Protein AF-A0A7V3U1K1-F1 (afdb_monomer_lite)

pLDDT: mean 90.63, std 15.49, range [38.78, 98.69]

Secondary structure (DSSP, 8-state):
---------------------PPTTEEEEEEEE-TTS-EEEEEEETTSPTT-EEEEEE-SSSEEEEEEE-TT--EEEEEESSSSEEEEE-SS-SB---HHHHHHHSEEEEEEEEEEEETTEEEEEEEEEEEEEEEEEEEEETTEEEEEEEEEEEEEETTT--EEEEEE-

Foldseek 3Di:
DDDDDDDDPPDDPPPPPPPDDDPVQKDWDDWDQDPLRKIKTKIDGPPDDDQWIKIWIAHPVGTAKIFIAGNQRFGQKIDGPPFQKIKGWDPPFPATRGNPCCVPVQKGWGWTKIFIDGNNHGDFIKIKTWMKGFPVDWDDDPHDTDTDIKIKMWIQTRNPRDIDIDIDD

Structure (mmCIF, N/CA/C/O backbone):
data_AF-A0A7V3U1K1-F1
#
_entry.id   AF-A0A7V3U1K1-F1
#
loop_
_atom_site.group_PDB
_atom_site.id
_atom_site.type_symbol
_atom_site.label_atom_id
_atom_site.label_alt_id
_atom_site.label_comp_id
_atom_site.label_asym_id
_atom_site.label_entity_id
_atom_site.label_seq_id
_atom_site.pdbx_PDB_ins_code
_atom_site.Cartn_x
_atom_site.Cartn_y
_atom_site.Cartn_z
_atom_site.occupancy
_atom_site.B_iso_or_equiv
_atom_site.auth_seq_id
_atom_site.auth_comp_id
_atom_site.auth_asym_id
_atom_site.auth_atom_id
_atom_site.pdbx_PDB_model_num
ATOM 1 N N . MET A 1 1 ? -48.336 -43.291 18.508 1.00 40.34 1 MET A N 1
ATOM 2 C CA . MET A 1 1 ? -47.000 -43.632 17.959 1.00 40.34 1 MET A CA 1
ATOM 3 C C . MET A 1 1 ? -45.994 -42.643 18.535 1.00 40.34 1 MET A C 1
ATOM 5 O O . MET A 1 1 ? -46.379 -41.496 18.721 1.00 40.34 1 MET A O 1
ATOM 9 N N . LYS A 1 2 ? -44.770 -43.060 18.890 1.00 38.78 2 LYS A N 1
ATOM 10 C CA . LYS A 1 2 ? -43.750 -42.158 19.462 1.00 38.78 2 LYS A CA 1
ATOM 11 C C . LYS A 1 2 ? -42.900 -41.563 18.334 1.00 38.78 2 LYS A C 1
ATOM 13 O O . LYS A 1 2 ? -42.153 -42.303 17.706 1.00 38.78 2 LYS A O 1
ATOM 18 N N . GLY A 1 3 ? -43.018 -40.260 18.084 1.00 41.84 3 GLY A N 1
ATOM 19 C CA . GLY A 1 3 ? -42.079 -39.529 17.228 1.00 41.84 3 GLY A CA 1
ATOM 20 C C . GLY A 1 3 ? -40.844 -39.126 18.033 1.00 41.84 3 GLY A C 1
ATOM 21 O O . GLY A 1 3 ? -40.988 -38.561 19.115 1.00 41.84 3 GLY A O 1
ATOM 22 N N . ILE A 1 4 ? -39.648 -39.436 17.533 1.00 48.19 4 ILE A N 1
ATOM 23 C CA . ILE A 1 4 ? -38.381 -39.016 18.146 1.00 48.19 4 ILE A CA 1
ATOM 24 C C . ILE A 1 4 ? -37.962 -37.695 17.500 1.00 48.19 4 ILE A C 1
ATOM 26 O O . ILE A 1 4 ? -37.770 -37.634 16.289 1.00 48.19 4 ILE A O 1
ATOM 30 N N . PHE A 1 5 ? -37.820 -36.646 18.309 1.00 48.56 5 PHE A N 1
ATOM 31 C CA . PHE A 1 5 ? -37.312 -35.351 17.859 1.00 48.56 5 PHE A CA 1
ATOM 32 C C . PHE A 1 5 ? -35.781 -35.359 17.962 1.00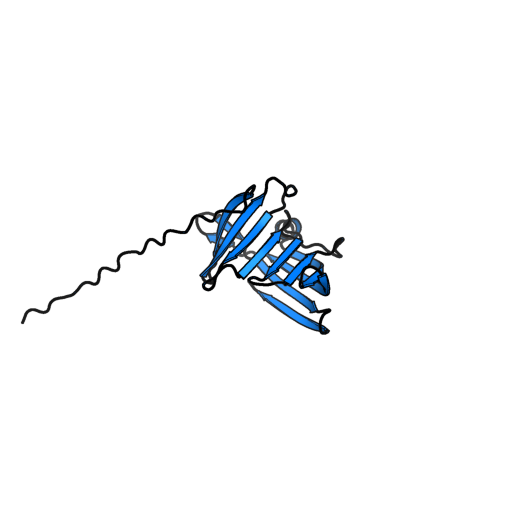 48.56 5 PHE A C 1
ATOM 34 O O . PHE A 1 5 ? -35.228 -35.321 19.060 1.00 48.56 5 PHE A O 1
ATOM 41 N N . ALA A 1 6 ? -35.091 -35.464 16.825 1.00 50.94 6 ALA A N 1
ATOM 42 C CA . ALA A 1 6 ? -33.632 -35.447 16.779 1.00 50.94 6 ALA A CA 1
ATOM 43 C C . ALA A 1 6 ? -33.123 -33.997 16.794 1.00 50.94 6 ALA A C 1
ATOM 45 O O . ALA A 1 6 ? -33.115 -33.321 15.766 1.00 50.94 6 ALA A O 1
ATOM 46 N N . ILE A 1 7 ? -32.705 -33.512 17.965 1.00 52.59 7 ILE A N 1
ATOM 47 C CA . ILE A 1 7 ? -32.052 -32.205 18.092 1.00 52.59 7 ILE A CA 1
ATOM 48 C C . ILE A 1 7 ? -30.616 -32.341 17.577 1.00 52.59 7 ILE A C 1
ATOM 50 O O . ILE A 1 7 ? -29.758 -32.908 18.253 1.00 52.59 7 ILE A O 1
ATOM 54 N N . PHE A 1 8 ? -30.351 -31.811 16.382 1.00 50.94 8 PHE A N 1
ATOM 55 C CA . PHE A 1 8 ? -28.986 -31.615 15.898 1.00 50.94 8 PHE A CA 1
ATOM 56 C C . PHE A 1 8 ? -28.330 -30.494 16.710 1.00 50.94 8 PHE A C 1
ATOM 58 O O . PHE A 1 8 ? -28.570 -29.310 16.475 1.00 50.94 8 PHE A O 1
ATOM 65 N N . ALA A 1 9 ? -27.505 -30.871 17.685 1.00 48.38 9 ALA A N 1
ATOM 66 C CA . ALA A 1 9 ? -26.643 -29.932 18.384 1.00 48.38 9 ALA A CA 1
ATOM 67 C C . ALA A 1 9 ? -25.526 -29.483 17.431 1.00 48.38 9 ALA A C 1
ATOM 69 O O . ALA A 1 9 ? -24.541 -30.195 17.236 1.00 48.38 9 ALA A O 1
ATOM 70 N N . ALA A 1 10 ? -25.689 -28.304 16.828 1.00 49.94 10 ALA A N 1
ATOM 71 C CA . ALA A 1 10 ? -24.614 -27.629 16.116 1.00 49.94 10 ALA A CA 1
ATOM 72 C C . ALA A 1 10 ? -23.541 -27.216 17.134 1.00 49.94 10 ALA A C 1
ATOM 74 O O . ALA A 1 10 ? -23.645 -26.173 17.780 1.00 49.94 10 ALA A O 1
ATOM 75 N N . ALA A 1 11 ? -22.536 -28.072 17.324 1.00 46.16 11 ALA A N 1
ATOM 76 C CA . ALA A 1 11 ? -21.375 -27.732 18.130 1.00 46.16 11 ALA A CA 1
ATOM 77 C C . ALA A 1 11 ? -20.672 -26.523 17.487 1.00 46.16 11 ALA A C 1
ATOM 79 O O . ALA A 1 11 ? -20.412 -26.563 16.279 1.00 46.16 11 ALA A O 1
ATOM 80 N N . PRO A 1 12 ? -20.359 -25.457 18.245 1.00 47.84 12 PRO A N 1
ATOM 81 C CA . PRO A 1 12 ? -19.586 -24.356 17.703 1.00 47.84 12 PRO A CA 1
ATOM 82 C C . PRO A 1 12 ? -18.192 -24.880 17.364 1.00 47.84 12 PRO A C 1
ATOM 84 O O . PRO A 1 12 ? -17.404 -25.207 18.253 1.00 47.84 12 PRO A O 1
ATOM 87 N N . PHE A 1 13 ? -17.881 -24.952 16.069 1.00 45.44 13 PHE A N 1
ATOM 88 C CA . PHE A 1 13 ? -16.500 -25.034 15.621 1.00 45.44 13 PHE A CA 1
ATOM 89 C C . PHE A 1 13 ? -15.831 -23.715 16.001 1.00 45.44 13 PHE A C 1
ATOM 91 O O . PHE A 1 13 ? -15.890 -22.735 15.262 1.00 45.44 13 PHE A O 1
ATOM 98 N N . ALA A 1 14 ? -15.214 -23.695 17.182 1.00 44.88 14 ALA A N 1
ATOM 99 C CA . ALA A 1 14 ? -14.223 -22.696 17.528 1.00 44.88 14 ALA A CA 1
ATOM 100 C C . ALA A 1 14 ? -13.061 -22.872 16.546 1.00 44.88 14 ALA A C 1
ATOM 102 O O . ALA A 1 14 ? -12.189 -23.717 16.747 1.00 44.88 14 ALA A O 1
ATOM 103 N N . ALA A 1 15 ? -13.108 -22.126 15.441 1.00 44.12 15 ALA A N 1
ATOM 104 C CA . ALA A 1 15 ? -12.024 -22.070 14.483 1.00 44.12 15 ALA A CA 1
ATOM 105 C C . ALA A 1 15 ? -10.784 -21.586 15.236 1.00 44.12 15 ALA A C 1
ATOM 107 O O . ALA A 1 15 ? -10.715 -20.437 15.672 1.00 44.12 15 ALA A O 1
ATOM 108 N N . THR A 1 16 ? -9.823 -22.484 15.442 1.00 41.56 16 THR A N 1
ATOM 109 C CA . THR A 1 16 ? -8.529 -22.130 16.012 1.00 41.56 16 THR A CA 1
ATOM 110 C C . THR A 1 16 ? -7.811 -21.275 14.983 1.00 41.56 16 THR A C 1
ATOM 112 O O . THR A 1 16 ? -7.177 -21.816 14.075 1.00 41.56 16 THR A O 1
ATOM 115 N N . ALA A 1 17 ? -7.961 -19.953 15.095 1.00 49.72 17 ALA A N 1
ATOM 116 C CA . ALA A 1 17 ? -7.219 -18.998 14.291 1.00 49.72 17 ALA A CA 1
ATOM 117 C C . ALA A 1 17 ? -5.732 -19.348 14.406 1.00 49.72 17 ALA A C 1
ATOM 119 O O . ALA A 1 17 ? -5.156 -19.305 15.496 1.00 49.72 17 ALA A O 1
ATOM 120 N N . GLY A 1 18 ? -5.139 -19.788 13.294 1.00 57.31 18 GLY A N 1
ATOM 121 C CA . GLY A 1 18 ? -3.729 -20.142 13.265 1.00 57.31 18 GLY A CA 1
ATOM 122 C C . GLY A 1 18 ? -2.919 -18.903 13.612 1.00 57.31 18 GLY A C 1
ATOM 123 O O . GLY A 1 18 ? -3.083 -17.871 12.966 1.00 57.31 18 GLY A O 1
ATOM 124 N N . THR A 1 19 ? -2.071 -18.987 14.636 1.00 72.50 19 THR A N 1
ATOM 125 C CA . THR A 1 19 ? -1.201 -17.874 15.023 1.00 72.50 19 THR A CA 1
ATOM 126 C C . THR A 1 19 ? -0.270 -17.552 13.862 1.00 72.50 19 THR A C 1
ATOM 128 O O . THR A 1 19 ? 0.676 -18.302 13.596 1.00 72.50 19 THR A O 1
ATOM 131 N N . PHE A 1 20 ? -0.553 -16.455 13.160 1.00 86.50 20 PHE A N 1
ATOM 132 C CA . PHE A 1 20 ? 0.291 -15.969 12.082 1.00 86.50 20 PHE A CA 1
ATOM 133 C C . PHE A 1 20 ? 1.701 -15.740 12.628 1.00 86.50 20 PHE A C 1
ATOM 135 O O . PHE A 1 20 ? 1.905 -14.985 13.577 1.00 86.50 20 PHE A O 1
ATOM 142 N N . THR A 1 21 ? 2.668 -16.453 12.054 1.00 91.31 21 THR A N 1
ATOM 143 C CA . THR A 1 21 ? 4.081 -16.276 12.379 1.00 91.31 21 THR A CA 1
ATOM 144 C C . THR A 1 21 ? 4.674 -15.365 11.308 1.00 91.31 21 THR A C 1
ATOM 146 O O . THR A 1 21 ? 4.794 -15.816 10.166 1.00 91.31 21 THR A O 1
ATOM 149 N N . PRO A 1 22 ? 5.017 -14.105 11.627 1.00 94.00 22 PRO A N 1
ATOM 150 C CA . PRO A 1 22 ? 5.664 -13.216 10.670 1.00 94.00 22 PRO A CA 1
ATOM 151 C C . PRO A 1 22 ? 7.096 -13.704 10.363 1.00 94.00 22 PRO A C 1
ATOM 153 O O . PRO A 1 22 ? 7.598 -14.623 11.025 1.00 94.00 22 PRO A O 1
ATOM 156 N N . PRO A 1 23 ? 7.794 -13.109 9.377 1.00 95.19 23 PRO A N 1
ATOM 157 C CA . PRO A 1 23 ? 9.175 -13.472 9.077 1.00 95.19 23 PRO A CA 1
ATOM 158 C C . PRO A 1 23 ? 10.108 -13.326 10.293 1.00 95.19 23 PRO A C 1
ATOM 160 O O . PRO A 1 23 ? 9.864 -12.554 11.222 1.00 95.19 23 PRO A O 1
ATOM 163 N N . LYS A 1 24 ? 11.214 -14.079 10.307 1.00 96.19 24 LYS A N 1
ATOM 164 C CA . LYS A 1 24 ? 12.190 -14.023 11.407 1.00 96.19 24 LYS A CA 1
ATOM 165 C C . LYS A 1 24 ? 12.800 -12.617 11.496 1.00 96.19 24 LYS A C 1
ATOM 167 O O . LYS A 1 24 ? 13.473 -12.199 10.565 1.00 96.19 24 LYS A O 1
ATOM 172 N N . GLY A 1 25 ? 12.650 -11.970 12.653 1.00 96.44 25 GLY A N 1
ATOM 173 C CA . GLY A 1 25 ? 13.054 -10.573 12.880 1.00 96.44 25 GLY A CA 1
ATOM 174 C C . GLY A 1 25 ? 11.867 -9.607 12.942 1.00 96.44 25 GLY A C 1
ATOM 175 O O . GLY A 1 25 ? 12.043 -8.446 13.302 1.00 96.44 25 GLY A O 1
ATOM 176 N N . CYS A 1 26 ? 10.660 -10.098 12.654 1.00 97.88 26 CYS A N 1
ATOM 177 C CA . CYS A 1 26 ? 9.436 -9.314 12.602 1.00 97.88 26 CYS A CA 1
ATOM 178 C C . CYS A 1 26 ? 8.464 -9.646 13.742 1.00 97.88 26 CYS A C 1
ATOM 180 O O . CYS A 1 26 ? 8.484 -10.745 14.299 1.00 97.88 26 CYS A O 1
ATOM 182 N N . THR A 1 27 ? 7.599 -8.688 14.079 1.00 97.06 27 THR A N 1
ATOM 183 C CA . THR A 1 27 ? 6.598 -8.784 15.151 1.00 97.06 27 THR A CA 1
ATOM 184 C C . THR A 1 27 ? 5.225 -8.405 14.609 1.00 97.06 27 THR A C 1
ATOM 186 O O . THR A 1 27 ? 5.019 -7.276 14.167 1.00 97.06 27 THR A O 1
ATOM 189 N N . ALA A 1 28 ? 4.280 -9.346 14.642 1.00 96.56 28 ALA A N 1
ATOM 190 C CA . ALA A 1 28 ? 2.891 -9.088 14.276 1.00 96.56 28 ALA A CA 1
ATOM 191 C C . ALA A 1 28 ? 2.188 -8.302 15.391 1.00 96.56 28 ALA A C 1
ATOM 193 O O . ALA A 1 28 ? 2.361 -8.622 16.569 1.00 96.56 28 ALA A O 1
ATOM 194 N N . TYR A 1 29 ? 1.410 -7.284 15.018 1.00 94.38 29 TYR A N 1
ATOM 195 C CA . TYR A 1 29 ? 0.761 -6.368 15.966 1.00 94.38 29 TYR A CA 1
ATOM 196 C C . TYR A 1 29 ? -0.758 -6.246 15.780 1.00 94.38 29 TYR A C 1
ATOM 198 O O . TYR A 1 29 ? -1.446 -5.852 16.720 1.00 94.38 29 TYR A O 1
ATOM 206 N N . LEU A 1 30 ? -1.292 -6.595 14.605 1.00 92.06 30 LEU A N 1
ATOM 207 C CA . LEU A 1 30 ? -2.721 -6.517 14.301 1.00 92.06 30 LEU A CA 1
ATOM 208 C C . LEU A 1 30 ? -3.144 -7.641 13.346 1.00 92.06 30 LEU A C 1
ATOM 210 O O . LEU A 1 30 ? -2.436 -7.964 12.393 1.00 92.06 30 LEU A O 1
ATOM 214 N N . THR A 1 31 ? -4.338 -8.183 13.583 1.00 93.06 31 THR A N 1
ATOM 215 C CA . THR A 1 31 ? -5.073 -9.037 12.645 1.00 93.06 31 THR A CA 1
ATOM 216 C C . THR A 1 31 ? -6.435 -8.397 12.390 1.00 93.06 31 THR A C 1
ATOM 218 O O . THR A 1 31 ? -7.152 -8.103 13.345 1.00 93.06 31 THR A O 1
ATOM 221 N N . VAL A 1 32 ? -6.814 -8.213 11.126 1.00 91.25 32 VAL A N 1
ATOM 222 C CA . VAL A 1 32 ? -8.112 -7.653 10.719 1.00 91.25 32 VAL A CA 1
ATOM 223 C C . VAL A 1 32 ? -8.938 -8.735 10.027 1.00 91.25 32 VAL A C 1
ATOM 225 O O . VAL A 1 32 ? -8.464 -9.380 9.097 1.00 91.25 32 VAL A O 1
ATOM 228 N N . GLN A 1 33 ? -10.189 -8.931 10.453 1.00 90.12 33 GLN A N 1
ATOM 229 C CA . GLN A 1 33 ? -11.165 -9.757 9.734 1.00 90.12 33 GLN A CA 1
ATOM 230 C C . GLN A 1 33 ? -12.042 -8.848 8.871 1.00 90.12 33 GLN A C 1
ATOM 232 O O . GLN A 1 33 ? -12.911 -8.142 9.380 1.00 90.12 33 GLN A O 1
ATOM 237 N N . LEU A 1 34 ? -11.841 -8.882 7.556 1.00 88.69 34 LEU A N 1
ATOM 238 C CA . LEU A 1 34 ? -12.619 -8.091 6.612 1.00 88.69 34 LEU A CA 1
ATOM 239 C C . LEU A 1 34 ? -13.993 -8.736 6.383 1.00 88.69 34 LEU A C 1
ATOM 241 O O . LEU A 1 34 ? -14.140 -9.962 6.392 1.00 88.69 34 LEU A O 1
ATOM 245 N N . SER A 1 35 ? -14.991 -7.901 6.084 1.00 85.38 35 SER A N 1
ATOM 246 C CA . SER A 1 35 ? -16.364 -8.310 5.736 1.00 85.38 35 SER A CA 1
ATOM 247 C C . SER A 1 35 ? -16.445 -9.230 4.509 1.00 85.38 35 SER A C 1
ATOM 249 O O . SER A 1 35 ? -17.379 -10.017 4.386 1.00 85.38 35 SER A 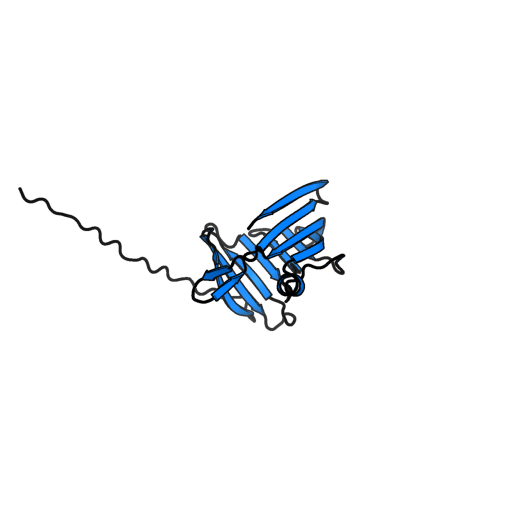O 1
ATOM 251 N N . SER A 1 36 ? -15.438 -9.178 3.633 1.00 86.19 36 SER A N 1
ATOM 252 C CA . SER A 1 36 ? -15.273 -10.021 2.437 1.00 86.19 36 SER A CA 1
ATOM 253 C C . SER A 1 36 ? -14.741 -11.436 2.730 1.00 86.19 36 SER A C 1
ATOM 255 O O . SER A 1 36 ? -14.247 -12.102 1.825 1.00 86.19 36 SER A O 1
ATOM 257 N N . CYS A 1 37 ? -14.804 -11.895 3.987 1.00 90.44 37 CYS A N 1
ATOM 258 C CA . CYS A 1 37 ? -14.209 -13.152 4.467 1.00 90.44 37 CYS A CA 1
ATOM 259 C C . CYS A 1 37 ? -12.685 -13.267 4.251 1.00 90.44 37 CYS A C 1
ATOM 261 O O . CYS A 1 37 ? -12.135 -14.364 4.326 1.00 90.44 37 CYS A O 1
ATOM 263 N N . ARG A 1 38 ? -11.998 -12.137 4.040 1.00 94.06 38 ARG A N 1
ATOM 264 C CA . ARG A 1 38 ? -10.532 -12.038 3.982 1.00 94.06 38 ARG A CA 1
ATOM 265 C C . ARG A 1 38 ? -9.959 -11.695 5.356 1.00 94.06 38 ARG A C 1
ATOM 267 O O . ARG A 1 38 ? -10.627 -11.034 6.149 1.00 94.06 38 ARG A O 1
ATOM 274 N N . VAL A 1 39 ? -8.734 -12.122 5.628 1.00 95.25 39 VAL A N 1
ATOM 275 C CA . VAL A 1 39 ? -7.981 -11.788 6.843 1.00 95.25 39 VAL A CA 1
ATOM 276 C C . VAL A 1 39 ? -6.727 -11.030 6.445 1.00 95.25 39 VAL A C 1
ATOM 278 O O . VAL A 1 39 ? -5.984 -11.498 5.588 1.00 95.25 39 VAL A O 1
ATOM 281 N N . GLU A 1 40 ? -6.465 -9.899 7.090 1.00 95.81 40 GLU A N 1
ATOM 282 C CA . GLU A 1 40 ? -5.211 -9.161 6.943 1.00 95.81 40 GLU A CA 1
ATOM 283 C C . GLU A 1 40 ? -4.359 -9.291 8.205 1.00 95.81 40 GLU A C 1
ATOM 285 O O . GLU A 1 40 ? -4.855 -9.225 9.331 1.00 95.81 40 GLU A O 1
ATOM 290 N N . GLN A 1 41 ? -3.071 -9.558 8.004 1.00 96.94 41 GLN A N 1
ATOM 291 C CA . GLN A 1 41 ? -2.072 -9.716 9.059 1.00 96.94 41 GLN A CA 1
ATOM 292 C C . GLN A 1 41 ? -1.040 -8.604 8.926 1.00 96.94 41 GLN A C 1
ATOM 294 O O . GLN A 1 41 ? -0.436 -8.481 7.861 1.00 96.94 41 GLN A O 1
ATOM 299 N N . HIS A 1 42 ? -0.813 -7.834 9.992 1.00 97.00 42 HIS A N 1
ATOM 300 C CA . HIS A 1 42 ? 0.115 -6.703 9.977 1.00 97.00 42 HIS A CA 1
ATOM 301 C C . HIS A 1 42 ? 1.295 -6.916 10.926 1.00 97.00 42 HIS A C 1
ATOM 303 O O . HIS A 1 42 ? 1.122 -7.358 12.070 1.00 97.00 42 HIS A O 1
ATOM 309 N N . TRP A 1 43 ? 2.499 -6.578 10.462 1.00 98.12 43 TRP A N 1
ATOM 310 C CA . TRP A 1 43 ? 3.735 -6.681 11.240 1.00 98.12 43 TRP A CA 1
ATOM 311 C C . TRP A 1 43 ? 4.738 -5.577 10.896 1.00 98.12 43 TRP A C 1
ATOM 313 O O . TRP A 1 43 ? 4.698 -4.994 9.817 1.00 98.12 43 TRP A O 1
ATOM 323 N N . THR A 1 44 ? 5.674 -5.332 11.809 1.00 98.31 44 THR A N 1
ATOM 324 C CA . THR A 1 44 ? 6.901 -4.553 11.565 1.00 98.31 44 THR A CA 1
ATOM 325 C C . THR A 1 44 ? 8.117 -5.474 11.663 1.00 98.31 44 THR A C 1
ATOM 327 O O . THR A 1 44 ? 8.031 -6.532 12.299 1.00 98.31 44 THR A O 1
ATOM 330 N N . CYS A 1 45 ? 9.250 -5.110 11.057 1.00 98.19 45 CYS A N 1
ATOM 331 C CA . CYS A 1 45 ? 10.511 -5.844 11.196 1.00 98.19 45 CYS A CA 1
ATOM 332 C C . CYS A 1 45 ? 11.603 -4.975 11.826 1.00 98.19 45 CYS A C 1
ATOM 334 O O . CYS A 1 45 ? 11.652 -3.771 11.616 1.00 98.19 45 CYS A O 1
ATOM 336 N N . ALA A 1 46 ? 12.480 -5.589 12.626 1.00 97.62 46 ALA A N 1
ATOM 337 C CA . ALA A 1 46 ? 13.502 -4.866 13.390 1.00 97.62 46 ALA A CA 1
ATOM 338 C C . ALA A 1 46 ? 14.646 -4.281 12.535 1.00 97.62 46 ALA A C 1
ATOM 340 O O . ALA A 1 46 ? 15.419 -3.470 13.044 1.00 97.62 46 ALA A O 1
ATOM 341 N N . ASP A 1 47 ? 14.754 -4.709 11.274 1.00 97.19 47 ASP A N 1
ATOM 342 C CA . ASP A 1 47 ? 15.740 -4.235 10.297 1.00 97.19 47 ASP A CA 1
ATOM 343 C C . ASP A 1 47 ? 15.140 -3.218 9.289 1.00 97.19 47 ASP A C 1
ATOM 345 O O . ASP A 1 47 ? 15.887 -2.663 8.480 1.00 97.19 47 ASP A O 1
ATOM 349 N N . ASP A 1 48 ? 13.823 -2.958 9.343 1.00 97.81 48 ASP A N 1
ATOM 350 C CA . ASP A 1 48 ? 13.120 -1.997 8.474 1.00 97.81 48 ASP A CA 1
ATOM 351 C C . ASP A 1 48 ? 13.158 -0.563 9.073 1.00 97.81 48 ASP A C 1
ATOM 353 O O . ASP A 1 48 ? 13.328 -0.400 10.289 1.00 97.81 48 ASP A O 1
ATOM 357 N N . PRO A 1 49 ? 13.006 0.505 8.262 1.00 97.81 49 PRO A N 1
ATOM 358 C CA . PRO A 1 49 ? 12.944 1.891 8.743 1.00 97.81 49 PRO A CA 1
ATOM 359 C C . PRO A 1 49 ? 11.783 2.192 9.712 1.00 97.81 49 PRO A C 1
ATOM 361 O O . PRO A 1 49 ? 10.724 1.569 9.686 1.00 97.81 49 PRO A O 1
ATOM 364 N N . GLU A 1 50 ? 11.952 3.207 10.568 1.00 96.94 50 GLU A N 1
ATOM 365 C CA . GLU A 1 50 ? 10.945 3.560 11.579 1.00 96.94 50 GLU A CA 1
ATOM 366 C C . GLU A 1 50 ? 9.631 4.062 10.950 1.00 96.94 50 GLU A C 1
ATOM 368 O O . GLU A 1 50 ? 9.585 5.100 10.284 1.00 96.94 50 GLU A O 1
ATOM 373 N N . GLY A 1 51 ? 8.548 3.327 11.215 1.00 96.25 51 GLY A N 1
ATOM 374 C CA . GLY A 1 51 ? 7.214 3.566 10.658 1.00 96.25 51 GLY A CA 1
ATOM 375 C C . GLY A 1 51 ? 6.894 2.723 9.420 1.00 96.25 51 GLY A C 1
ATOM 376 O O . GLY A 1 51 ? 5.731 2.683 9.018 1.00 96.25 51 GLY A O 1
ATOM 377 N N . GLU A 1 52 ? 7.876 2.022 8.848 1.00 98.38 52 GLU A N 1
ATOM 378 C CA . GLU A 1 52 ? 7.625 1.042 7.792 1.00 98.38 52 GLU A CA 1
ATOM 379 C C . GLU A 1 52 ? 7.048 -0.256 8.380 1.00 98.38 52 GLU A C 1
ATOM 381 O O . GLU A 1 52 ? 7.409 -0.712 9.472 1.00 98.38 52 GLU A O 1
ATOM 386 N N . HIS A 1 53 ? 6.049 -0.801 7.691 1.00 98.31 53 HIS A N 1
ATOM 387 C CA . HIS A 1 53 ? 5.256 -1.937 8.133 1.00 98.31 53 HIS A CA 1
ATOM 388 C C . HIS A 1 53 ? 4.693 -2.714 6.940 1.00 98.31 53 HIS A C 1
ATOM 390 O O . HIS A 1 53 ? 4.632 -2.230 5.811 1.00 98.31 53 HIS A O 1
ATOM 396 N N . TRP A 1 54 ? 4.266 -3.945 7.193 1.00 98.44 54 TRP A N 1
ATOM 397 C CA . TRP A 1 54 ? 3.789 -4.865 6.168 1.00 98.44 54 TRP A CA 1
ATOM 398 C C . TRP A 1 54 ? 2.356 -5.307 6.441 1.00 98.44 54 TRP A C 1
ATOM 400 O O . TRP A 1 54 ? 1.947 -5.421 7.599 1.00 98.44 54 TRP A O 1
ATOM 410 N N . ALA A 1 55 ? 1.625 -5.625 5.372 1.00 97.94 55 ALA A N 1
ATOM 411 C CA . ALA A 1 55 ? 0.307 -6.249 5.425 1.00 97.94 55 ALA A CA 1
ATOM 412 C C . ALA A 1 55 ? 0.239 -7.460 4.479 1.00 97.94 55 ALA A C 1
ATOM 414 O O . ALA A 1 55 ? 0.690 -7.381 3.336 1.00 97.94 55 ALA A O 1
ATOM 415 N N . LEU A 1 56 ? -0.341 -8.573 4.937 1.00 97.88 56 LEU A N 1
ATOM 416 C CA . LEU A 1 56 ? -0.640 -9.754 4.117 1.00 97.88 56 LEU A CA 1
ATOM 417 C C . LEU A 1 56 ? -2.143 -10.022 4.110 1.00 97.88 56 LEU A C 1
ATOM 419 O O . LEU A 1 56 ? -2.688 -10.451 5.129 1.00 97.88 56 LEU A O 1
ATOM 423 N N . THR A 1 57 ? -2.782 -9.833 2.959 1.00 97.19 57 THR A N 1
ATOM 424 C CA . THR A 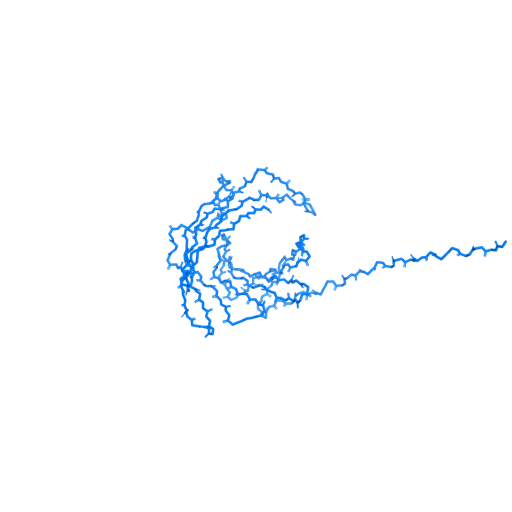1 57 ? -4.164 -10.247 2.711 1.00 97.19 57 THR A CA 1
ATOM 425 C C . THR A 1 57 ? -4.209 -11.742 2.397 1.00 97.19 57 THR A C 1
ATOM 427 O O . THR A 1 57 ? -3.494 -12.242 1.523 1.00 97.19 57 THR A O 1
ATOM 430 N N . ILE A 1 58 ? -5.076 -12.455 3.113 1.00 95.88 58 ILE A N 1
ATOM 431 C CA . ILE A 1 58 ? -5.347 -13.886 2.978 1.00 95.88 58 ILE A CA 1
ATOM 432 C C . ILE A 1 58 ? -6.843 -14.064 2.702 1.00 95.88 58 ILE A C 1
ATOM 434 O O . ILE A 1 58 ? -7.678 -13.488 3.399 1.00 95.88 58 ILE A O 1
ATOM 438 N N . ASP A 1 59 ? -7.190 -14.870 1.706 1.00 94.06 59 ASP A N 1
ATOM 439 C CA . ASP A 1 59 ? -8.564 -15.240 1.364 1.00 94.06 59 ASP A CA 1
ATOM 440 C C . ASP A 1 59 ? -8.786 -16.765 1.448 1.00 94.06 59 ASP A C 1
ATOM 442 O O . ASP A 1 59 ? -8.081 -17.469 2.175 1.00 94.06 59 ASP A O 1
ATOM 446 N N . ALA A 1 60 ? -9.822 -17.273 0.774 1.00 92.06 60 ALA A N 1
ATOM 447 C CA . ALA A 1 60 ? -10.200 -18.683 0.808 1.00 92.06 60 ALA A CA 1
ATOM 448 C C . ALA A 1 60 ? -9.220 -19.614 0.067 1.00 92.06 60 ALA A C 1
ATOM 450 O O . ALA A 1 60 ? -9.140 -20.790 0.424 1.00 92.06 60 ALA A O 1
ATOM 451 N N . ASP A 1 61 ? -8.485 -19.106 -0.929 1.00 92.12 61 ASP A N 1
ATOM 452 C CA . ASP A 1 61 ? -7.504 -19.874 -1.706 1.00 92.12 61 ASP A CA 1
ATOM 453 C C . ASP A 1 61 ? -6.078 -19.720 -1.140 1.00 92.12 61 ASP A C 1
ATOM 455 O O . ASP A 1 61 ? -5.239 -20.610 -1.309 1.00 92.12 61 ASP A O 1
ATOM 459 N N . GLY A 1 62 ? -5.804 -18.635 -0.405 1.00 92.81 62 GLY A N 1
ATOM 460 C CA . GLY A 1 62 ? -4.581 -18.466 0.382 1.00 92.81 62 GLY A CA 1
ATOM 461 C C . GLY A 1 62 ? -4.124 -17.010 0.505 1.00 92.81 62 GLY A C 1
ATOM 462 O O . GLY A 1 62 ? -4.938 -16.093 0.424 1.00 92.81 62 GLY A O 1
ATOM 463 N N . PRO A 1 63 ? -2.821 -16.762 0.734 1.00 94.94 63 PRO A N 1
ATOM 464 C CA . PRO A 1 63 ? -2.255 -15.418 0.673 1.00 94.94 63 PRO A CA 1
ATOM 465 C C . PRO A 1 63 ? -2.311 -14.877 -0.762 1.00 94.94 63 PRO A C 1
ATOM 467 O O . PRO A 1 63 ? -1.705 -15.469 -1.658 1.00 94.94 63 PRO A O 1
ATOM 470 N N . SER A 1 64 ? -3.008 -13.758 -0.969 1.00 96.12 64 SER A N 1
ATOM 471 C CA . SER A 1 64 ? -3.287 -13.194 -2.300 1.00 96.12 64 SER A CA 1
ATOM 472 C C . SER A 1 64 ? -2.751 -11.777 -2.524 1.00 96.12 64 SER A C 1
ATOM 474 O O . SER A 1 64 ? -2.622 -11.344 -3.672 1.00 96.12 64 SER A O 1
ATOM 476 N N . TYR A 1 65 ? -2.347 -11.065 -1.467 1.00 96.94 65 TYR A N 1
ATOM 477 C CA . TYR A 1 65 ? -1.687 -9.763 -1.598 1.00 96.94 65 TYR A CA 1
ATOM 478 C C . TYR A 1 65 ? -0.715 -9.495 -0.447 1.00 96.94 65 TYR A C 1
ATOM 480 O O . TYR A 1 65 ? -1.053 -9.726 0.710 1.00 96.94 65 TYR A O 1
ATOM 488 N N . LEU A 1 66 ? 0.480 -8.995 -0.758 1.00 97.88 66 LEU A N 1
ATOM 489 C CA . LEU A 1 66 ? 1.485 -8.541 0.206 1.00 97.88 66 LEU A CA 1
ATOM 490 C C . LEU A 1 66 ? 1.813 -7.071 -0.070 1.00 97.88 66 LEU A C 1
ATOM 492 O O . LEU A 1 66 ? 2.093 -6.712 -1.214 1.00 97.88 66 LEU A O 1
ATOM 496 N N . GLN A 1 67 ? 1.811 -6.238 0.966 1.00 98.25 67 GLN A N 1
ATOM 497 C CA . GLN A 1 67 ? 2.115 -4.809 0.875 1.00 98.25 67 GLN A CA 1
ATOM 498 C C . GLN A 1 67 ? 3.242 -4.426 1.830 1.00 98.25 67 GLN A C 1
ATOM 500 O O . GLN A 1 67 ? 3.295 -4.938 2.950 1.00 98.25 67 GLN A O 1
ATOM 505 N N . HIS A 1 68 ? 4.086 -3.493 1.394 1.00 98.50 68 HIS A N 1
ATOM 506 C CA . HIS A 1 68 ? 5.022 -2.743 2.225 1.00 98.50 68 HIS A CA 1
ATOM 507 C C . HIS A 1 68 ? 4.598 -1.272 2.236 1.00 98.50 68 HIS A C 1
ATOM 509 O O . HIS A 1 68 ? 4.355 -0.685 1.176 1.00 98.50 68 HIS A O 1
ATOM 515 N N . LEU A 1 69 ? 4.470 -0.708 3.432 1.00 98.38 69 LEU A N 1
ATOM 516 C CA . LEU A 1 69 ? 3.760 0.533 3.722 1.00 98.38 69 LEU A CA 1
ATOM 517 C C . LEU A 1 69 ? 4.612 1.411 4.639 1.00 98.38 69 LEU A C 1
ATOM 519 O O . LEU A 1 69 ? 5.241 0.892 5.557 1.00 98.38 69 LEU A O 1
ATOM 523 N N . ASP A 1 70 ? 4.605 2.729 4.441 1.00 97.88 70 ASP A N 1
ATOM 524 C CA . ASP A 1 70 ? 5.220 3.668 5.391 1.00 97.88 70 ASP A CA 1
ATOM 525 C C . ASP A 1 70 ? 4.215 4.200 6.431 1.00 97.88 70 ASP A C 1
ATOM 527 O O . ASP A 1 70 ? 3.051 3.794 6.465 1.00 97.88 70 ASP A O 1
ATOM 531 N N . ARG A 1 71 ? 4.653 5.126 7.297 1.00 97.12 71 ARG A N 1
ATOM 532 C CA . ARG A 1 71 ? 3.814 5.672 8.379 1.00 97.12 71 ARG A CA 1
ATOM 533 C C . ARG A 1 71 ? 2.582 6.449 7.885 1.00 97.12 71 ARG A C 1
ATOM 535 O O . ARG A 1 71 ? 1.611 6.553 8.627 1.00 97.12 71 ARG A O 1
ATOM 542 N N . GLU A 1 72 ? 2.623 6.994 6.666 1.00 97.25 72 GLU A N 1
ATOM 543 C CA . GLU A 1 72 ? 1.490 7.689 6.036 1.00 97.25 72 GLU A CA 1
ATOM 544 C C . GLU A 1 72 ? 0.636 6.721 5.188 1.00 97.25 72 GLU A C 1
ATOM 546 O O . GLU A 1 72 ? -0.270 7.155 4.478 1.00 97.25 72 GLU A O 1
ATOM 551 N N . PHE A 1 73 ? 0.914 5.411 5.273 1.00 95.12 73 PHE A N 1
ATOM 552 C CA . PHE A 1 73 ? 0.331 4.323 4.481 1.00 95.12 73 PHE A CA 1
ATOM 553 C C . PHE A 1 73 ? 0.642 4.396 2.973 1.00 95.12 73 PHE A C 1
ATOM 555 O O . PHE A 1 73 ? -0.076 3.810 2.159 1.00 95.12 73 PHE A O 1
ATOM 562 N N . ARG A 1 74 ? 1.739 5.058 2.570 1.00 97.19 74 ARG A N 1
ATOM 563 C CA . ARG A 1 74 ? 2.188 5.072 1.165 1.00 97.19 74 ARG A CA 1
ATOM 564 C C . ARG A 1 74 ? 2.637 3.685 0.722 1.00 97.19 74 ARG A C 1
ATOM 566 O O . ARG A 1 74 ? 3.379 3.004 1.429 1.00 97.19 74 ARG A O 1
ATOM 573 N N . TRP A 1 75 ? 2.212 3.270 -0.470 1.00 95.62 75 TRP A N 1
ATOM 574 C CA . TRP A 1 75 ? 2.457 1.928 -1.008 1.00 95.62 75 TRP A CA 1
ATOM 575 C C . TRP A 1 75 ? 3.877 1.771 -1.572 1.00 95.62 75 TRP A C 1
ATOM 577 O O . TRP A 1 75 ? 4.068 1.778 -2.790 1.00 95.62 75 TRP A O 1
ATOM 587 N N . LEU A 1 76 ? 4.870 1.615 -0.690 1.00 98.12 76 LEU A N 1
ATOM 588 C CA . LEU A 1 76 ? 6.283 1.427 -1.047 1.00 98.12 76 LEU A CA 1
ATOM 589 C C . LEU A 1 76 ? 6.482 0.222 -1.981 1.00 98.12 76 LEU A C 1
ATOM 591 O O . LEU A 1 76 ? 7.150 0.334 -3.011 1.00 98.12 76 LEU A O 1
ATOM 595 N N . GLU A 1 77 ? 5.857 -0.912 -1.649 1.00 97.94 77 GLU A N 1
ATOM 596 C CA . GLU A 1 77 ? 5.774 -2.094 -2.509 1.00 97.94 77 GLU A CA 1
ATOM 597 C C . GLU A 1 77 ? 4.375 -2.727 -2.438 1.00 97.94 77 GLU A C 1
ATOM 599 O O . GLU A 1 77 ? 3.829 -2.918 -1.356 1.00 97.94 77 GLU A O 1
ATOM 604 N N . ASN A 1 78 ? 3.823 -3.126 -3.585 1.00 96.50 78 ASN A N 1
ATOM 605 C CA . ASN A 1 78 ? 2.645 -3.991 -3.680 1.00 96.50 78 ASN A CA 1
ATOM 606 C C . ASN A 1 78 ? 2.992 -5.257 -4.484 1.00 96.50 78 ASN A C 1
ATOM 608 O O . ASN A 1 78 ? 3.421 -5.170 -5.637 1.00 96.50 78 ASN A O 1
ATOM 612 N N . SER A 1 79 ? 2.754 -6.433 -3.909 1.00 97.50 79 SER A N 1
ATOM 613 C CA . SER A 1 79 ? 3.050 -7.748 -4.489 1.00 97.50 79 SER A CA 1
ATOM 614 C C . SER A 1 79 ? 1.779 -8.619 -4.535 1.00 97.50 79 SER A C 1
ATOM 616 O O . SER A 1 79 ? 1.392 -9.175 -3.505 1.00 97.50 79 SER A O 1
ATOM 618 N N . PRO A 1 80 ? 1.119 -8.776 -5.701 1.00 96.19 80 PRO A N 1
ATOM 619 C CA . PRO A 1 80 ? 0.042 -9.751 -5.881 1.00 96.19 80 PRO A CA 1
ATOM 620 C C . PRO A 1 80 ? 0.565 -11.187 -5.732 1.00 96.19 80 PRO A C 1
ATOM 622 O O . PRO A 1 80 ? 1.638 -11.512 -6.243 1.00 96.19 80 PRO A O 1
ATOM 625 N N . LEU A 1 81 ? -0.197 -12.059 -5.069 1.00 95.88 81 LEU A N 1
ATOM 626 C CA . LEU A 1 81 ? 0.199 -13.441 -4.783 1.00 95.88 81 LEU A CA 1
ATOM 627 C C . LEU A 1 81 ? -0.840 -14.464 -5.290 1.00 95.88 81 LEU A C 1
ATOM 629 O O . LEU A 1 81 ? -2.028 -14.154 -5.340 1.00 95.88 81 LEU A O 1
ATOM 633 N N . PRO A 1 82 ? -0.416 -15.696 -5.636 1.00 94.19 82 PRO A N 1
ATOM 634 C CA . PRO A 1 82 ? 0.967 -16.104 -5.891 1.00 94.19 82 PRO A CA 1
ATOM 635 C C . PRO A 1 82 ? 1.457 -15.528 -7.231 1.00 94.19 82 PRO A C 1
ATOM 637 O O . PRO A 1 82 ? 0.768 -15.635 -8.244 1.00 94.19 82 PRO A O 1
ATOM 640 N N . GLY A 1 83 ? 2.660 -14.948 -7.271 1.00 92.81 83 GLY A N 1
ATOM 641 C CA . GLY A 1 83 ? 3.135 -14.317 -8.501 1.00 92.81 83 GLY A CA 1
ATOM 642 C C . GLY A 1 83 ? 4.584 -13.842 -8.498 1.00 92.81 83 GLY A C 1
ATOM 643 O O . GLY A 1 83 ? 5.248 -13.761 -7.468 1.00 92.81 83 GLY A O 1
ATOM 644 N N . ASP A 1 84 ? 5.044 -13.535 -9.710 1.00 93.75 84 ASP A N 1
ATOM 645 C CA . ASP A 1 84 ? 6.357 -13.003 -10.085 1.00 93.75 84 ASP A CA 1
ATOM 646 C C . ASP A 1 84 ? 6.294 -11.508 -10.489 1.00 93.75 84 ASP A C 1
ATOM 648 O O . ASP A 1 84 ? 7.241 -10.974 -11.076 1.00 93.75 84 ASP A O 1
ATOM 652 N N . TYR A 1 85 ? 5.185 -10.834 -10.146 1.00 95.38 85 TYR A N 1
ATOM 653 C CA . TYR A 1 85 ? 4.895 -9.415 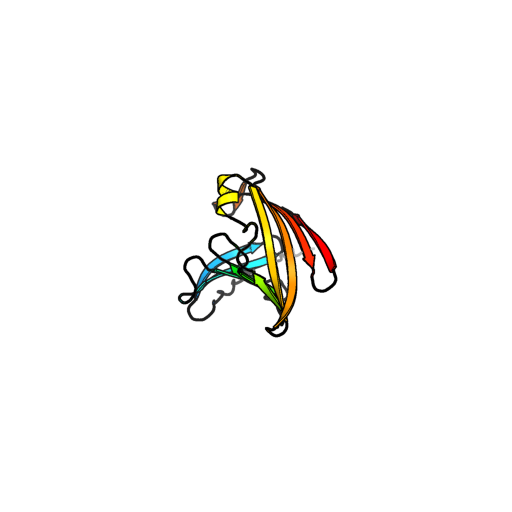-10.387 1.00 95.38 85 TYR A CA 1
ATOM 654 C C . TYR A 1 85 ? 4.998 -8.578 -9.111 1.00 95.38 85 TYR A C 1
ATOM 656 O O . TYR A 1 85 ? 4.587 -9.023 -8.041 1.00 95.38 85 TYR A O 1
ATOM 664 N N . LYS A 1 86 ? 5.459 -7.330 -9.247 1.00 97.00 86 LYS A N 1
ATOM 665 C CA . LYS A 1 86 ? 5.452 -6.319 -8.178 1.00 97.00 86 LYS A CA 1
ATOM 666 C C . LYS A 1 86 ? 5.166 -4.921 -8.721 1.00 97.00 86 LYS A C 1
ATOM 668 O O . LYS A 1 86 ? 5.451 -4.638 -9.883 1.00 97.00 86 LYS A O 1
ATOM 673 N N . ARG A 1 87 ? 4.691 -4.029 -7.857 1.00 97.62 87 ARG A N 1
ATOM 674 C CA . ARG A 1 87 ? 4.693 -2.574 -8.053 1.00 97.62 87 ARG A CA 1
ATOM 675 C C . ARG A 1 87 ? 5.562 -1.940 -6.974 1.00 97.62 87 ARG A C 1
ATOM 677 O O . ARG A 1 87 ? 5.453 -2.335 -5.818 1.00 97.62 87 ARG A O 1
ATOM 684 N N . ILE A 1 88 ? 6.418 -0.992 -7.345 1.00 98.31 88 ILE A N 1
ATOM 685 C CA . ILE A 1 88 ? 7.300 -0.265 -6.416 1.00 98.31 88 ILE A CA 1
ATOM 686 C C . ILE A 1 88 ? 7.099 1.234 -6.623 1.00 98.31 88 ILE A C 1
ATOM 688 O O . ILE A 1 88 ? 7.151 1.696 -7.766 1.00 98.31 88 ILE A O 1
ATOM 692 N N . LEU A 1 89 ? 6.892 1.983 -5.540 1.00 98.44 89 LEU A N 1
ATOM 693 C CA . LEU A 1 89 ? 6.723 3.437 -5.563 1.00 98.44 89 LEU A CA 1
ATOM 694 C C . LEU A 1 89 ? 7.908 4.140 -6.242 1.00 98.44 89 LEU A C 1
ATOM 696 O O . LEU A 1 89 ? 9.070 3.801 -6.002 1.00 98.44 89 LEU A O 1
ATOM 700 N N . ARG A 1 90 ? 7.628 5.133 -7.088 1.00 98.31 90 ARG A N 1
ATOM 701 C CA . ARG A 1 90 ? 8.647 6.057 -7.600 1.00 98.31 90 ARG A CA 1
ATOM 702 C C . ARG A 1 90 ? 8.664 7.307 -6.736 1.00 98.31 90 ARG A C 1
ATOM 704 O O . ARG A 1 90 ? 7.613 7.849 -6.420 1.00 98.31 90 ARG A O 1
ATOM 711 N N . GLN A 1 91 ? 9.864 7.752 -6.377 1.00 96.12 91 GLN A N 1
ATOM 712 C CA . GLN A 1 91 ? 10.074 8.928 -5.537 1.00 96.12 91 GLN A CA 1
ATOM 713 C C . GLN A 1 91 ? 11.060 9.903 -6.207 1.00 96.12 91 GLN A C 1
ATOM 715 O O . GLN A 1 91 ? 12.021 9.446 -6.839 1.00 96.12 91 GLN A O 1
ATOM 720 N N . PRO A 1 92 ? 10.875 11.227 -6.053 1.00 96.81 92 PRO A N 1
ATOM 721 C CA . PRO A 1 92 ? 9.753 11.868 -5.362 1.00 96.81 92 PRO A CA 1
ATOM 722 C C . PRO A 1 92 ? 8.433 11.736 -6.140 1.00 96.81 92 PRO A C 1
ATOM 724 O O . PRO A 1 92 ? 8.424 11.756 -7.370 1.00 96.81 92 PRO A O 1
ATOM 727 N N . GLU A 1 93 ? 7.339 11.608 -5.400 1.00 98.06 93 GLU A N 1
ATOM 728 C CA . GLU A 1 93 ? 5.966 11.734 -5.887 1.00 98.06 93 GLU A CA 1
ATOM 729 C C . GLU A 1 93 ? 5.664 13.178 -6.338 1.00 98.06 93 GLU A C 1
ATOM 731 O O . GLU A 1 93 ? 6.386 14.111 -5.967 1.00 98.06 93 GLU A O 1
ATOM 736 N N . ALA A 1 94 ? 4.602 13.377 -7.128 1.00 98.38 94 ALA A N 1
ATOM 737 C CA . ALA A 1 94 ? 4.123 14.718 -7.469 1.00 98.38 94 ALA A CA 1
ATOM 738 C C . ALA A 1 94 ? 3.221 15.277 -6.356 1.00 98.38 94 ALA A C 1
ATOM 740 O O . ALA A 1 94 ? 3.398 16.429 -5.960 1.00 98.38 94 ALA A O 1
ATOM 741 N N . ASP A 1 95 ? 2.336 14.434 -5.815 1.00 98.44 95 ASP A N 1
ATOM 742 C CA . ASP A 1 95 ? 1.599 14.654 -4.569 1.00 98.44 95 ASP A CA 1
ATOM 743 C C . ASP A 1 95 ? 1.462 13.303 -3.820 1.00 98.44 95 ASP A C 1
ATOM 745 O O . ASP A 1 95 ? 0.772 12.398 -4.304 1.00 98.44 95 ASP A O 1
ATOM 749 N N . PRO A 1 96 ? 2.196 13.075 -2.713 1.00 97.88 96 PRO A N 1
ATOM 750 C CA . PRO A 1 96 ? 2.214 11.790 -2.015 1.00 97.88 96 PRO A CA 1
ATOM 751 C C . PRO A 1 96 ? 0.964 11.597 -1.149 1.00 97.88 96 PRO A C 1
ATOM 753 O O . PRO A 1 96 ? 0.631 12.476 -0.359 1.00 97.88 96 PRO A O 1
ATOM 756 N N . ASN A 1 97 ? 0.341 10.412 -1.205 1.00 95.69 97 ASN A N 1
ATOM 757 C CA . ASN A 1 97 ? -0.806 10.109 -0.344 1.00 95.69 97 ASN A CA 1
ATOM 758 C C . ASN A 1 97 ? -0.441 10.240 1.150 1.00 95.69 97 ASN A C 1
ATOM 760 O O . ASN A 1 97 ? 0.645 9.836 1.579 1.00 95.69 97 ASN A O 1
ATOM 764 N N . SER A 1 98 ? -1.348 10.811 1.938 1.00 97.62 98 SER A N 1
ATOM 765 C CA . SER A 1 98 ? -1.060 11.329 3.275 1.00 97.62 98 SER A CA 1
ATOM 766 C C . SER A 1 98 ? -2.189 11.029 4.262 1.00 97.62 98 SER A C 1
ATOM 768 O O . SER A 1 98 ? -3.197 11.733 4.357 1.00 97.62 98 SER A O 1
ATOM 770 N N . MET A 1 99 ? -1.987 9.995 5.086 1.00 97.00 99 MET A N 1
ATOM 771 C CA . MET A 1 99 ? -2.872 9.696 6.221 1.00 97.00 99 MET A CA 1
ATOM 772 C C . MET A 1 99 ? -3.008 10.899 7.174 1.00 97.00 99 MET A C 1
ATOM 774 O O . MET A 1 99 ? -4.090 11.150 7.706 1.00 97.00 99 MET A O 1
ATOM 778 N N . THR A 1 100 ? -1.937 11.678 7.360 1.00 98.00 100 THR A N 1
ATOM 779 C CA . THR A 1 100 ? -1.971 12.916 8.152 1.00 98.00 100 THR A CA 1
ATOM 780 C C . THR A 1 100 ? -2.920 13.963 7.543 1.00 98.00 100 THR A C 1
ATOM 782 O O . THR A 1 100 ? -3.776 14.489 8.254 1.00 98.00 100 THR A O 1
ATOM 785 N N . GLU A 1 101 ? -2.839 14.224 6.233 1.00 98.12 101 GLU A N 1
ATOM 786 C CA . GLU A 1 101 ? -3.734 15.155 5.516 1.00 98.12 101 GLU A CA 1
ATOM 787 C C . GLU A 1 101 ? -5.202 14.705 5.621 1.00 98.12 101 GLU A C 1
ATOM 789 O O . GLU A 1 101 ? -6.072 15.486 6.025 1.00 98.12 101 GLU A O 1
ATOM 794 N N . LEU A 1 102 ? -5.464 13.422 5.346 1.00 98.31 102 LEU A N 1
ATOM 795 C CA . LEU A 1 102 ? -6.795 12.818 5.403 1.00 98.31 102 LEU A CA 1
ATOM 796 C C . LEU A 1 102 ? -7.450 12.979 6.782 1.00 98.31 102 LEU A C 1
ATOM 798 O O . LEU A 1 102 ? -8.639 13.301 6.867 1.00 98.31 102 LEU A O 1
ATOM 802 N N . LEU A 1 103 ? -6.688 12.770 7.860 1.00 97.12 103 LEU A N 1
ATOM 803 C CA . LEU A 1 103 ? -7.181 12.869 9.236 1.00 97.12 103 LEU A CA 1
ATOM 804 C C . LEU A 1 103 ? -7.338 14.319 9.721 1.00 97.12 103 LEU A C 1
ATOM 806 O O . LEU A 1 103 ? -8.268 14.595 10.481 1.00 97.12 103 LEU A O 1
ATOM 810 N N . GLU A 1 104 ? -6.479 15.248 9.289 1.00 97.81 104 GLU A N 1
ATOM 811 C CA . GLU A 1 104 ? -6.574 16.667 9.668 1.00 97.81 104 GLU A CA 1
ATOM 812 C C . GLU A 1 104 ? -7.654 17.430 8.887 1.00 97.81 104 GLU A C 1
ATOM 814 O O . GLU A 1 104 ? -8.393 18.233 9.466 1.00 97.81 104 GLU A O 1
ATOM 819 N N . LYS A 1 105 ? -7.748 17.204 7.570 1.00 97.94 105 LYS A N 1
ATOM 820 C CA . LYS A 1 105 ? -8.594 17.989 6.651 1.00 97.94 105 LYS A CA 1
ATOM 821 C C . LYS A 1 105 ? -9.874 17.264 6.236 1.00 97.94 105 LYS A C 1
ATOM 823 O O . LYS A 1 105 ? -10.799 17.897 5.728 1.00 97.94 105 LYS A O 1
ATOM 828 N N . GLY A 1 106 ? -9.943 15.949 6.443 1.00 98.12 106 GLY A N 1
ATOM 829 C CA . GLY A 1 106 ? -11.044 15.100 5.987 1.00 98.12 106 GLY A CA 1
ATOM 830 C C . GLY A 1 106 ? -10.975 14.716 4.507 1.00 98.12 106 GLY A C 1
ATOM 831 O O . GLY A 1 106 ? -11.925 14.118 4.003 1.00 98.12 106 GLY A O 1
ATOM 832 N N . ARG A 1 107 ? -9.888 15.057 3.809 1.00 98.25 107 ARG A N 1
ATOM 833 C CA . ARG A 1 107 ? -9.602 14.704 2.414 1.00 98.25 107 ARG A CA 1
ATOM 834 C C . ARG A 1 107 ? -8.095 14.715 2.190 1.00 98.25 107 ARG A C 1
ATOM 836 O O . ARG A 1 107 ? -7.424 15.578 2.745 1.00 98.25 107 ARG A O 1
ATOM 843 N N . ASP A 1 108 ? -7.641 13.800 1.350 1.00 98.56 108 ASP A N 1
ATOM 844 C CA . ASP A 1 108 ? -6.305 13.724 0.769 1.00 98.56 108 ASP A CA 1
ATOM 845 C C . ASP A 1 108 ? -6.461 13.558 -0.751 1.00 98.56 108 ASP A C 1
ATOM 847 O O . ASP A 1 108 ? -7.321 12.796 -1.190 1.00 98.56 108 ASP A O 1
ATOM 851 N N . ASP A 1 109 ? -5.699 14.300 -1.550 1.00 98.50 109 ASP A N 1
ATOM 852 C CA . ASP A 1 109 ? -5.621 14.177 -3.015 1.00 98.50 109 ASP A CA 1
ATOM 853 C C . ASP A 1 109 ? -4.191 13.722 -3.355 1.00 98.50 109 ASP A C 1
ATOM 855 O O . ASP A 1 109 ? -3.250 14.164 -2.703 1.00 98.50 109 ASP A O 1
ATOM 859 N N . PHE A 1 110 ? -4.003 12.847 -4.348 1.00 98.56 110 PHE A N 1
ATOM 860 C CA . PHE A 1 110 ? -2.686 12.262 -4.641 1.00 98.56 110 PHE A CA 1
ATOM 861 C C . PHE A 1 110 ? -2.380 12.103 -6.138 1.00 98.56 110 PHE A C 1
ATOM 863 O O . PHE A 1 110 ? -3.272 11.862 -6.958 1.00 98.56 110 PHE A O 1
ATOM 870 N N . ASP A 1 111 ? -1.089 12.193 -6.473 1.00 98.62 111 ASP A N 1
ATOM 871 C CA . ASP A 1 111 ? -0.497 12.041 -7.807 1.00 98.62 111 ASP A CA 1
ATOM 872 C C . ASP A 1 111 ? 0.894 11.377 -7.682 1.00 98.62 111 ASP A C 1
ATOM 874 O O . ASP A 1 111 ? 1.874 11.985 -7.231 1.00 98.62 111 ASP A O 1
ATOM 878 N N . PHE A 1 112 ? 0.989 10.095 -8.044 1.00 98.50 112 PHE A N 1
ATOM 879 C CA . PHE A 1 112 ? 2.232 9.325 -7.944 1.00 98.50 112 PHE A CA 1
ATOM 880 C C . PHE A 1 112 ? 2.382 8.285 -9.059 1.00 98.50 112 PHE A C 1
ATOM 882 O O . PHE A 1 112 ? 1.417 7.842 -9.677 1.00 98.50 112 PHE A O 1
ATOM 889 N N . GLU A 1 113 ? 3.616 7.845 -9.305 1.00 98.38 113 GLU A N 1
ATOM 890 C CA . GLU A 1 113 ? 3.898 6.732 -10.215 1.00 98.38 113 GLU A CA 1
ATOM 891 C C . GLU A 1 113 ? 4.3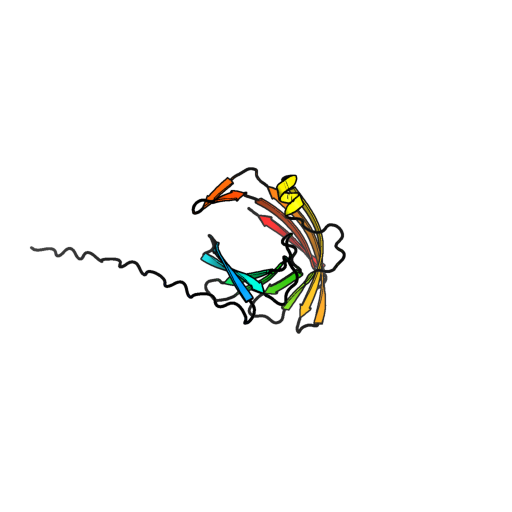51 5.478 -9.453 1.00 98.38 113 GLU A C 1
ATOM 893 O O . GLU A 1 113 ? 5.064 5.552 -8.448 1.00 98.38 113 GLU A O 1
ATOM 898 N N . GLN A 1 114 ? 4.039 4.302 -9.999 1.00 98.12 114 GLN A N 1
ATOM 899 C CA . GLN A 1 114 ? 4.658 3.037 -9.599 1.00 98.12 114 GLN A CA 1
ATOM 900 C C . GLN A 1 114 ? 5.405 2.392 -10.774 1.00 98.12 114 GLN A C 1
ATOM 902 O O . GLN A 1 114 ? 4.980 2.416 -11.927 1.00 98.12 114 GLN A O 1
ATOM 907 N N . SER A 1 115 ? 6.552 1.781 -10.485 1.00 98.19 115 SER A N 1
ATOM 908 C CA . SER A 1 115 ? 7.249 0.899 -11.421 1.00 98.19 115 SER A CA 1
ATOM 909 C C . SER A 1 115 ? 6.600 -0.477 -11.386 1.00 98.19 115 SER A C 1
ATOM 911 O O . SER A 1 115 ? 6.620 -1.121 -10.338 1.00 98.19 115 SER A O 1
ATOM 913 N N . VAL A 1 116 ? 6.097 -0.964 -12.521 1.00 97.62 116 VAL A N 1
ATOM 914 C CA . VAL A 1 116 ? 5.629 -2.351 -12.643 1.00 97.62 116 VAL A CA 1
ATOM 915 C C . VAL A 1 116 ? 6.825 -3.238 -12.968 1.00 97.62 116 VAL A C 1
ATOM 917 O O . VAL A 1 116 ? 7.515 -3.021 -13.969 1.00 97.62 116 VAL A O 1
ATOM 920 N N . LEU A 1 117 ? 7.081 -4.232 -12.122 1.00 97.75 117 LEU A N 1
ATOM 921 C CA . LEU A 1 117 ? 8.155 -5.209 -12.260 1.00 97.75 117 LEU A CA 1
ATOM 922 C C . LEU A 1 117 ? 7.591 -6.607 -12.534 1.00 97.75 117 LEU A C 1
ATOM 924 O O . LEU A 1 117 ? 6.559 -6.993 -11.986 1.00 97.75 117 LEU A O 1
ATOM 928 N N . ARG A 1 118 ? 8.343 -7.389 -13.312 1.00 96.44 118 ARG A N 1
ATOM 929 C CA . ARG A 1 118 ? 8.179 -8.838 -13.478 1.00 96.44 118 ARG A CA 1
ATOM 930 C C . ARG A 1 118 ? 9.551 -9.507 -13.438 1.00 96.44 118 ARG A C 1
ATOM 932 O O . ARG A 1 118 ? 10.496 -8.962 -14.007 1.00 96.44 118 ARG A O 1
ATOM 939 N N . ASP A 1 119 ? 9.696 -10.640 -12.752 1.00 94.88 119 ASP A N 1
ATOM 940 C CA . ASP A 1 119 ? 10.994 -11.328 -12.582 1.00 94.88 119 ASP A CA 1
ATOM 941 C C . ASP A 1 119 ? 12.101 -10.385 -12.044 1.00 94.88 119 ASP A C 1
ATOM 943 O O . ASP A 1 119 ? 13.250 -10.396 -12.501 1.00 94.88 119 ASP A O 1
ATOM 947 N N . SER A 1 120 ? 11.715 -9.501 -11.114 1.00 92.69 120 SER A N 1
ATOM 948 C CA . SER A 1 120 ? 12.523 -8.402 -10.554 1.00 92.69 120 SER A CA 1
ATOM 949 C C . SER A 1 120 ? 13.102 -7.407 -11.578 1.00 92.69 120 SER A C 1
ATOM 951 O O . SER A 1 120 ? 14.095 -6.737 -11.297 1.00 92.69 120 SER A O 1
ATOM 953 N N . LYS A 1 121 ? 12.491 -7.273 -12.762 1.00 96.56 121 LYS A N 1
ATOM 954 C CA . LYS A 1 121 ? 12.875 -6.305 -13.806 1.00 96.56 121 LYS A CA 1
ATOM 955 C C . LYS A 1 121 ? 11.719 -5.346 -14.096 1.00 96.56 121 LYS A C 1
ATOM 957 O O . LYS A 1 121 ? 10.600 -5.828 -14.274 1.00 96.56 121 LYS A O 1
ATOM 962 N N . PRO A 1 122 ? 11.951 -4.025 -14.193 1.00 96.44 122 PRO A N 1
ATOM 963 C CA . PRO A 1 122 ? 10.926 -3.092 -14.647 1.00 96.44 122 PRO A CA 1
ATOM 964 C C . PRO A 1 122 ? 10.448 -3.439 -16.060 1.00 96.44 122 PRO A C 1
ATOM 966 O O . PRO A 1 122 ? 11.266 -3.654 -16.957 1.00 96.44 122 PRO A O 1
ATOM 969 N N . ILE A 1 123 ? 9.130 -3.473 -16.246 1.00 97.44 123 ILE A N 1
ATOM 970 C CA . ILE A 1 123 ? 8.469 -3.684 -17.541 1.00 97.44 123 ILE A CA 1
ATOM 971 C C . ILE A 1 123 ? 7.596 -2.494 -17.960 1.00 97.44 123 ILE A C 1
ATOM 973 O O . ILE A 1 123 ? 7.387 -2.312 -19.155 1.00 97.44 123 ILE A O 1
ATOM 977 N N . ALA A 1 124 ? 7.131 -1.668 -17.014 1.00 97.38 124 ALA A N 1
ATOM 978 C CA . ALA A 1 124 ? 6.359 -0.454 -17.292 1.00 97.38 124 ALA A CA 1
ATOM 979 C C . ALA A 1 124 ? 6.369 0.552 -16.125 1.00 97.38 124 ALA A C 1
ATOM 981 O O . ALA A 1 124 ? 6.963 0.322 -15.066 1.00 97.38 124 ALA A O 1
ATOM 982 N N . ALA A 1 125 ? 5.681 1.671 -16.345 1.00 97.38 125 ALA A N 1
ATOM 983 C CA . ALA A 1 125 ? 5.143 2.543 -15.309 1.00 97.38 125 ALA A CA 1
ATOM 984 C C . ALA A 1 125 ? 3.625 2.331 -15.191 1.00 97.38 125 ALA A C 1
ATOM 986 O O . ALA A 1 125 ? 2.981 1.951 -16.168 1.00 97.38 125 ALA A O 1
ATOM 987 N N . GLU A 1 126 ? 3.069 2.653 -14.036 1.00 98.06 126 GLU A N 1
ATOM 988 C CA . GLU A 1 126 ? 1.673 3.052 -13.868 1.00 98.06 126 GLU A CA 1
ATOM 989 C C . GLU A 1 126 ? 1.674 4.463 -13.269 1.00 98.06 126 GLU A C 1
ATOM 991 O O . GLU A 1 126 ? 2.479 4.736 -12.375 1.00 98.06 126 GLU A O 1
ATOM 996 N N . HIS A 1 127 ? 0.807 5.351 -13.759 1.00 98.50 127 HIS A N 1
ATOM 997 C CA . HIS A 1 127 ? 0.542 6.659 -13.146 1.00 98.50 127 HIS A CA 1
ATOM 998 C C . HIS A 1 127 ? -0.801 6.599 -12.420 1.00 98.50 127 HIS A C 1
ATOM 1000 O O . HIS A 1 127 ? -1.773 6.082 -12.974 1.00 98.50 127 HIS A O 1
ATOM 1006 N N . ILE A 1 128 ? -0.837 7.055 -11.169 1.00 98.44 128 ILE A N 1
ATOM 1007 C CA . ILE A 1 128 ? -1.985 6.960 -10.275 1.00 98.44 128 ILE A CA 1
ATOM 1008 C C . ILE A 1 128 ? -2.355 8.368 -9.816 1.00 98.44 128 ILE A C 1
ATOM 1010 O O . ILE A 1 128 ? -1.542 9.061 -9.208 1.00 98.44 128 ILE A O 1
ATOM 1014 N N . THR A 1 129 ? -3.600 8.764 -10.073 1.00 98.69 129 THR A N 1
ATOM 1015 C CA . THR A 1 129 ? -4.177 10.024 -9.577 1.00 98.69 129 THR A CA 1
ATOM 1016 C C . THR A 1 129 ? -5.516 9.761 -8.907 1.00 98.69 129 THR A C 1
ATOM 1018 O O . THR A 1 129 ? -6.297 8.931 -9.380 1.00 98.69 129 THR A O 1
ATOM 1021 N N . GLY A 1 130 ? -5.807 10.431 -7.796 1.00 98.38 130 GLY A N 1
ATOM 1022 C CA . GLY A 1 130 ? -7.023 10.148 -7.040 1.00 98.38 130 GLY A CA 1
ATOM 1023 C C . GLY A 1 130 ? -7.158 10.929 -5.745 1.00 98.38 130 GLY A C 1
ATOM 1024 O O . GLY A 1 130 ? -6.499 11.945 -5.546 1.00 98.38 130 GLY A O 1
ATOM 1025 N N . TYR A 1 131 ? -8.057 10.452 -4.889 1.00 98.50 131 TYR A N 1
ATOM 1026 C CA . TYR A 1 131 ? -8.277 10.982 -3.555 1.00 98.50 131 TYR A CA 1
ATOM 1027 C C . TYR A 1 131 ? -8.812 9.927 -2.584 1.00 98.50 131 TYR A C 1
ATOM 1029 O O . TYR A 1 131 ? -9.565 9.024 -2.967 1.00 98.50 131 TYR A O 1
ATOM 1037 N N . ASP A 1 132 ? -8.542 10.165 -1.304 1.00 98.19 132 ASP A N 1
ATOM 1038 C CA . ASP A 1 132 ? -9.254 9.603 -0.160 1.00 98.19 132 ASP A CA 1
ATOM 1039 C C . ASP A 1 132 ? -10.036 10.712 0.561 1.00 98.19 132 ASP A C 1
ATOM 1041 O O . ASP A 1 132 ? -9.661 11.888 0.561 1.00 98.19 132 ASP A O 1
ATOM 1045 N N . LYS A 1 133 ? -11.179 10.380 1.165 1.00 98.50 133 LYS A N 1
ATOM 1046 C CA . LYS A 1 133 ? -12.033 11.368 1.841 1.00 98.50 133 LYS A CA 1
ATOM 1047 C C . LYS A 1 133 ? -12.805 10.763 3.002 1.00 98.50 133 LYS A C 1
ATOM 1049 O O . LYS A 1 133 ? -13.459 9.739 2.856 1.00 98.50 133 LYS A O 1
ATOM 1054 N N . LEU A 1 134 ? -12.823 11.435 4.150 1.00 98.31 134 LEU A N 1
ATOM 1055 C CA . LEU A 1 134 ? -13.692 11.063 5.263 1.00 98.31 134 LEU A CA 1
ATOM 1056 C C . LEU A 1 134 ? -15.153 11.405 4.928 1.00 98.31 134 LEU A C 1
ATOM 1058 O O . LEU A 1 134 ? -15.501 12.557 4.665 1.00 98.31 134 LEU A O 1
ATOM 1062 N N . THR A 1 135 ? -16.043 10.417 5.017 1.00 97.88 135 THR A N 1
ATOM 1063 C CA . THR A 1 135 ? -17.497 10.604 4.824 1.00 97.88 135 THR A CA 1
ATOM 1064 C C . THR A 1 135 ? -18.174 11.343 5.988 1.00 97.88 135 THR A C 1
ATOM 1066 O O . THR A 1 135 ? -19.353 11.685 5.913 1.00 97.88 135 THR A O 1
ATOM 1069 N N . GLY A 1 136 ? -17.462 11.530 7.105 1.00 96.44 136 GLY A N 1
ATOM 1070 C CA . GLY A 1 136 ? -18.016 11.976 8.388 1.00 96.44 136 GLY A CA 1
ATOM 1071 C C . GLY A 1 136 ? -18.763 10.882 9.168 1.00 96.44 136 GLY A C 1
ATOM 1072 O O . GLY A 1 136 ? -19.131 11.104 10.322 1.00 96.44 136 GLY A O 1
ATOM 1073 N N . THR A 1 137 ? -18.961 9.696 8.582 1.00 96.75 137 THR A N 1
ATOM 1074 C CA . THR A 1 137 ? -19.572 8.545 9.259 1.00 96.75 137 THR A CA 1
ATOM 1075 C C . THR A 1 137 ? -18.546 7.827 10.138 1.00 96.75 137 THR A C 1
ATOM 1077 O O . THR A 1 137 ? -17.363 7.742 9.802 1.00 96.75 137 THR A O 1
ATOM 1080 N N . LYS A 1 138 ? -19.010 7.285 11.269 1.00 95.81 138 LYS A N 1
ATOM 1081 C CA . LYS A 1 138 ? -18.233 6.409 12.150 1.00 95.81 138 LYS A CA 1
ATOM 1082 C C . LYS A 1 138 ? -18.934 5.069 12.334 1.00 95.81 138 LYS A C 1
ATOM 1084 O O . LYS A 1 138 ? -20.157 5.037 12.475 1.00 95.81 138 LYS A O 1
ATOM 1089 N N . VAL A 1 139 ? -18.161 3.989 12.400 1.00 93.50 139 VAL A N 1
ATOM 1090 C CA . VAL A 1 139 ? -18.644 2.639 12.725 1.00 93.50 139 VAL A CA 1
ATOM 1091 C C . VAL A 1 139 ? -17.873 2.117 13.932 1.00 93.50 139 VAL A C 1
ATOM 1093 O O . VAL A 1 139 ? -16.653 2.219 13.990 1.00 93.50 139 VAL A O 1
ATOM 1096 N N . ARG A 1 140 ? -18.592 1.561 14.911 1.00 93.69 140 ARG A N 1
ATOM 1097 C CA . ARG A 1 140 ? -18.017 1.008 16.142 1.00 93.69 140 ARG A CA 1
ATOM 1098 C C . ARG A 1 140 ? -17.769 -0.492 15.966 1.00 93.69 140 ARG A C 1
ATOM 1100 O O . ARG A 1 140 ? -18.738 -1.236 15.833 1.00 93.69 140 ARG A O 1
ATOM 1107 N N . ILE A 1 141 ? -16.510 -0.931 16.005 1.00 85.38 141 ILE A N 1
ATOM 1108 C CA . ILE A 1 141 ? -16.126 -2.357 15.965 1.00 85.38 141 ILE A CA 1
ATOM 1109 C C . ILE A 1 141 ? -15.282 -2.675 17.202 1.00 85.38 141 ILE A C 1
ATOM 1111 O O . ILE A 1 141 ? -14.355 -1.938 17.515 1.00 85.38 141 ILE A O 1
ATOM 1115 N N . ASP A 1 142 ? -15.663 -3.718 17.947 1.00 84.12 142 ASP A N 1
ATOM 1116 C CA . ASP A 1 142 ? -15.003 -4.268 19.151 1.00 84.12 142 ASP A CA 1
ATOM 1117 C C . ASP A 1 142 ? -14.616 -3.290 20.283 1.00 84.12 142 ASP A C 1
ATOM 1119 O O . ASP A 1 142 ? -14.006 -3.678 21.277 1.00 84.12 142 ASP A O 1
ATOM 1123 N N . GLY A 1 143 ? -15.058 -2.035 20.194 1.00 90.50 143 GLY A N 1
ATOM 1124 C CA . GLY A 1 143 ? -14.767 -0.969 21.151 1.00 90.50 143 GLY A CA 1
ATOM 1125 C C . GLY A 1 143 ? -14.310 0.326 20.484 1.00 90.50 143 GLY A C 1
ATOM 1126 O O . GLY A 1 143 ? -14.573 1.394 21.034 1.00 90.50 143 GLY A O 1
ATOM 1127 N N . GLU A 1 144 ? -13.758 0.255 19.273 1.00 89.81 144 GLU A N 1
ATOM 1128 C CA . GLU A 1 144 ? -13.100 1.368 18.583 1.00 89.81 144 GLU A CA 1
ATOM 1129 C C . GLU A 1 144 ? -13.988 2.056 17.536 1.00 89.81 144 GLU A C 1
ATOM 1131 O O . GLU A 1 144 ? -14.766 1.412 16.828 1.00 89.81 144 GLU A O 1
ATOM 1136 N N . ASP A 1 145 ? -13.877 3.386 17.439 1.00 93.88 145 ASP A N 1
ATOM 1137 C CA . ASP A 1 145 ? -14.526 4.191 16.395 1.00 93.88 145 ASP A CA 1
ATOM 1138 C C . ASP A 1 145 ? -13.673 4.196 15.121 1.00 93.88 145 ASP A C 1
ATOM 1140 O O . ASP A 1 145 ? -12.713 4.961 15.013 1.00 93.88 145 ASP A O 1
ATOM 1144 N N . LEU A 1 146 ? -14.071 3.410 14.125 1.00 91.94 146 LEU A N 1
ATOM 1145 C CA . LEU A 1 146 ? -13.494 3.474 12.787 1.00 91.94 146 LEU A CA 1
ATOM 1146 C C . LEU A 1 146 ? -14.120 4.637 12.009 1.00 91.94 146 LEU A C 1
ATOM 1148 O O . LEU A 1 146 ? -15.346 4.798 11.987 1.00 91.94 146 LEU A O 1
ATOM 1152 N N . LEU A 1 147 ? -13.278 5.454 11.376 1.00 95.12 147 LEU A N 1
ATOM 1153 C CA . LEU A 1 147 ? -13.709 6.521 10.472 1.00 95.12 147 LEU A CA 1
ATOM 1154 C C . LEU A 1 147 ? -13.971 5.919 9.090 1.00 95.12 147 LEU A C 1
ATOM 1156 O O . LEU A 1 147 ? -13.138 5.183 8.573 1.00 95.12 147 LEU A O 1
ATOM 1160 N N . VAL A 1 148 ? -15.121 6.225 8.494 1.00 95.38 148 VAL A N 1
ATOM 1161 C CA . VAL A 1 148 ? -15.504 5.673 7.189 1.00 95.38 148 VAL A CA 1
ATOM 1162 C C . VAL A 1 148 ? -15.008 6.591 6.070 1.00 95.38 148 VAL A C 1
ATOM 1164 O O . VAL A 1 148 ? -15.449 7.743 5.978 1.00 95.38 148 VAL A O 1
ATOM 1167 N N . THR A 1 149 ? -14.123 6.079 5.217 1.00 96.06 149 THR A N 1
ATOM 1168 C CA . THR A 1 149 ? -13.622 6.747 4.008 1.00 96.06 149 THR A CA 1
ATOM 1169 C C . THR A 1 149 ? -14.491 6.463 2.782 1.00 96.06 149 THR A C 1
ATOM 1171 O O . THR A 1 149 ? -15.161 5.441 2.694 1.00 96.06 149 THR A O 1
ATOM 1174 N N . GLU A 1 150 ? -14.471 7.372 1.815 1.00 97.88 150 GLU A N 1
ATOM 1175 C CA . GLU A 1 150 ? -14.804 7.115 0.415 1.00 97.88 150 GLU A CA 1
ATOM 1176 C C . GLU A 1 150 ? -13.578 7.478 -0.432 1.00 97.88 150 GLU A C 1
ATOM 1178 O O . GLU A 1 150 ? -12.877 8.444 -0.116 1.00 97.88 150 GLU A O 1
ATOM 1183 N N . PHE A 1 151 ? -13.321 6.724 -1.498 1.00 98.00 151 PHE A N 1
ATOM 1184 C CA . PHE A 1 151 ? -12.140 6.912 -2.343 1.00 98.00 151 PHE A CA 1
ATOM 1185 C C . PHE A 1 151 ? -12.498 6.902 -3.827 1.00 98.00 151 PHE A C 1
ATOM 1187 O O . PHE A 1 151 ? -13.477 6.273 -4.244 1.00 98.00 151 PHE A O 1
ATOM 1194 N N . GLU A 1 152 ? -11.665 7.550 -4.637 1.00 98.44 152 GLU A N 1
ATOM 1195 C CA . GLU A 1 152 ? -11.630 7.357 -6.085 1.00 98.44 152 GLU A CA 1
ATOM 1196 C C . GLU A 1 152 ? -10.198 7.518 -6.599 1.00 98.44 152 GLU A C 1
ATOM 1198 O O . GLU A 1 152 ? -9.543 8.507 -6.292 1.00 98.44 152 GLU A O 1
ATOM 1203 N N . PHE A 1 153 ? -9.734 6.595 -7.440 1.00 98.00 153 PHE A N 1
ATOM 1204 C CA . PHE A 1 153 ? -8.476 6.749 -8.167 1.00 98.00 153 PHE A CA 1
ATOM 1205 C C . PHE A 1 153 ? -8.562 6.236 -9.605 1.00 98.00 153 PHE A C 1
ATOM 1207 O O . PHE A 1 153 ? -9.359 5.359 -9.950 1.00 98.00 153 PHE A O 1
ATOM 1214 N N . THR A 1 154 ? -7.697 6.790 -10.444 1.00 98.50 154 THR A N 1
ATOM 1215 C CA . THR A 1 154 ? -7.452 6.402 -11.830 1.00 98.50 154 THR A CA 1
ATOM 1216 C C . THR A 1 154 ? -6.038 5.841 -11.934 1.00 98.50 154 THR A C 1
ATOM 1218 O O . THR A 1 154 ? -5.118 6.402 -11.347 1.00 98.50 154 THR A O 1
ATOM 1221 N N . VAL A 1 155 ? -5.863 4.744 -12.675 1.00 98.12 155 VAL A N 1
ATOM 1222 C CA . VAL A 1 155 ? -4.551 4.170 -13.013 1.00 98.12 155 VAL A CA 1
ATOM 1223 C C . VAL A 1 155 ? -4.386 4.175 -14.526 1.00 98.12 155 VAL A C 1
ATOM 1225 O O . VAL A 1 155 ? -5.167 3.528 -15.231 1.00 98.12 155 VAL A O 1
ATOM 1228 N N . GLU A 1 156 ? -3.362 4.868 -15.018 1.00 98.44 156 GLU A N 1
ATOM 1229 C CA . GLU A 1 156 ? -2.932 4.840 -16.417 1.00 98.44 156 GLU A CA 1
ATOM 1230 C C . GLU A 1 156 ? -1.770 3.850 -16.588 1.00 98.44 156 GLU A C 1
ATOM 1232 O O . GLU A 1 156 ? -0.680 4.027 -16.041 1.00 98.44 156 GLU A O 1
ATOM 1237 N N . SER A 1 157 ? -2.019 2.770 -17.333 1.00 96.44 157 SER A N 1
ATOM 1238 C CA . SER A 1 157 ? -1.086 1.659 -17.538 1.00 96.44 157 SER A CA 1
ATOM 1239 C C . SER A 1 157 ? -0.114 1.929 -18.688 1.00 96.44 157 SER A C 1
ATOM 1241 O O . SER A 1 157 ? -0.491 1.960 -19.861 1.00 96.44 157 SER A O 1
ATOM 1243 N N . GLY A 1 158 ? 1.178 2.010 -18.372 1.00 94.56 158 GLY A N 1
ATOM 1244 C CA . GLY A 1 158 ? 2.257 2.071 -19.359 1.00 94.56 158 GLY A CA 1
ATOM 1245 C C . GLY A 1 158 ? 2.576 0.736 -20.051 1.00 94.56 158 GLY A C 1
ATOM 1246 O O . GLY A 1 158 ? 3.495 0.704 -20.868 1.00 94.56 158 GLY A O 1
ATOM 1247 N N . LEU A 1 159 ? 1.872 -0.363 -19.735 1.00 90.19 159 LEU A N 1
ATOM 1248 C CA . LEU A 1 159 ? 2.029 -1.653 -20.432 1.00 90.19 159 LEU A CA 1
ATOM 1249 C C . LEU A 1 159 ? 1.296 -1.680 -21.776 1.00 90.19 159 LEU A C 1
ATOM 1251 O O . LEU A 1 159 ? 1.782 -2.267 -22.742 1.00 90.19 159 LEU A O 1
ATOM 1255 N N . ASP A 1 160 ? 0.103 -1.093 -21.811 1.00 91.94 160 ASP A N 1
ATOM 1256 C CA . ASP A 1 160 ? -0.879 -1.257 -22.884 1.00 91.94 160 ASP A CA 1
ATOM 1257 C C . ASP A 1 160 ? -1.688 0.016 -23.190 1.00 91.94 160 ASP A C 1
ATOM 1259 O O . ASP A 1 160 ? -2.490 0.020 -24.125 1.00 91.94 160 ASP A O 1
ATOM 1263 N N . GLY A 1 161 ? -1.466 1.104 -22.444 1.00 92.19 161 GLY A N 1
ATOM 1264 C CA . GLY A 1 161 ? -2.184 2.367 -22.599 1.00 92.19 161 GLY A CA 1
ATOM 1265 C C . GLY A 1 161 ? -3.620 2.333 -22.071 1.00 92.19 161 GLY A C 1
ATOM 1266 O O . GLY A 1 161 ? -4.410 3.201 -22.441 1.00 92.19 161 GLY A O 1
ATOM 1267 N N . GLN A 1 162 ? -3.992 1.340 -21.254 1.00 96.19 162 GLN A N 1
ATOM 1268 C CA . GLN A 1 162 ? -5.319 1.300 -20.642 1.00 96.19 162 GLN A CA 1
ATOM 1269 C C . GLN A 1 162 ? -5.411 2.231 -19.427 1.00 96.19 162 GLN A C 1
ATOM 1271 O O . GLN A 1 162 ? -4.574 2.194 -18.527 1.00 96.19 162 GLN A O 1
ATOM 1276 N N . THR A 1 163 ? -6.489 3.008 -19.371 1.00 97.50 163 THR A N 1
ATOM 1277 C CA . THR A 1 163 ? -6.899 3.763 -18.183 1.00 97.50 163 THR A CA 1
ATOM 1278 C C . THR A 1 163 ? -7.985 2.981 -17.448 1.00 97.50 163 THR A C 1
ATOM 1280 O O . THR A 1 163 ? -9.019 2.652 -18.032 1.00 97.50 163 THR A O 1
ATOM 1283 N N . SER A 1 164 ? -7.782 2.707 -16.161 1.00 97.69 164 SER A N 1
ATOM 1284 C CA . SER A 1 164 ? -8.798 2.126 -15.273 1.00 97.69 164 SER A CA 1
ATOM 1285 C C . SER A 1 164 ? -9.174 3.119 -14.174 1.00 97.69 164 SER A C 1
ATOM 1287 O O . SER A 1 164 ? -8.347 3.935 -13.782 1.00 97.69 164 SER A O 1
ATOM 1289 N N . ARG A 1 165 ? -10.419 3.078 -13.685 1.00 98.00 165 ARG A N 1
ATOM 1290 C CA . ARG A 1 165 ? -10.919 3.964 -12.621 1.00 98.00 165 ARG A CA 1
ATOM 1291 C C . ARG A 1 165 ? -11.671 3.142 -11.584 1.00 98.00 165 ARG A C 1
ATOM 1293 O O . ARG A 1 165 ? -12.582 2.394 -11.941 1.00 98.00 165 ARG A O 1
ATOM 1300 N N . THR A 1 166 ? -11.298 3.306 -10.322 1.00 97.75 166 THR A N 1
ATOM 1301 C CA . THR A 1 166 ? -11.822 2.557 -9.175 1.00 97.75 166 THR A CA 1
ATOM 1302 C C . THR A 1 166 ? -12.350 3.542 -8.142 1.00 97.75 166 THR A C 1
ATOM 1304 O O . THR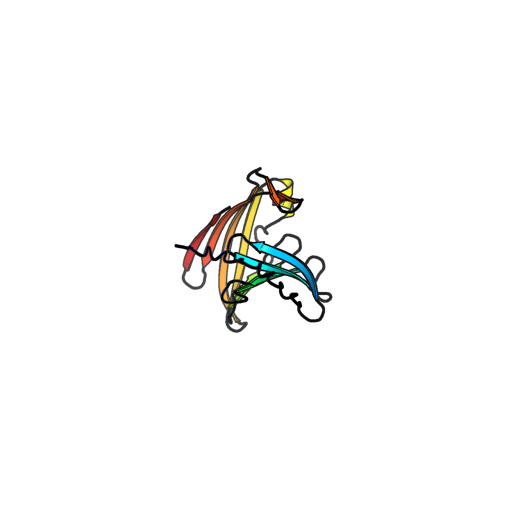 A 1 166 ? -11.733 4.576 -7.913 1.00 97.75 166 THR A O 1
ATOM 1307 N N . TYR A 1 167 ? -13.483 3.234 -7.519 1.00 97.50 167 TYR A N 1
ATOM 1308 C CA . TYR A 1 167 ? -14.079 4.032 -6.447 1.00 97.50 167 TYR A CA 1
ATOM 1309 C C . TYR A 1 167 ? -14.778 3.114 -5.444 1.00 97.50 167 TYR A C 1
ATOM 1311 O O . TYR A 1 167 ? -15.197 2.010 -5.809 1.00 97.50 167 TYR A O 1
ATOM 1319 N N . GLY A 1 168 ? -14.917 3.551 -4.193 1.00 94.50 168 GLY A N 1
ATOM 1320 C CA . GLY A 1 168 ? -15.502 2.715 -3.145 1.00 94.50 168 GLY A CA 1
ATOM 1321 C C . GLY A 1 168 ? -15.681 3.391 -1.787 1.00 94.50 168 GLY A C 1
ATOM 1322 O O . GLY A 1 168 ? -15.438 4.588 -1.628 1.00 94.50 168 GLY A O 1
ATOM 1323 N N . ASN A 1 169 ? -16.163 2.581 -0.841 1.00 87.25 169 ASN A N 1
ATOM 1324 C CA . ASN A 1 169 ? -16.510 2.873 0.552 1.00 87.25 169 ASN A CA 1
ATOM 1325 C C . ASN A 1 169 ? -16.490 1.557 1.352 1.00 87.25 169 ASN A C 1
ATOM 1327 O O . ASN A 1 169 ? -16.780 0.514 0.717 1.00 87.25 169 ASN A O 1
#

Radius of gyration: 20.57 Å; chains: 1; bounding box: 63×62×44 Å

Sequence (169 aa):
MKGIFAIFAAAPFAATAGTFTPPKGCTAYLTVQLSSCRVEQHWTCADDPEGEHWALTIDADGPSYLQHLDREFRWLENSPLPGDYKRILRQPEADPNSMTELLEKGRDDFDFEQSVLRDSKPIAAEHITGYDKLTGTKVRIDGEDLLVTEFEFTVESGLDGQTSRTYGN